Protein AF-A0A8H8LW44-F1 (afdb_monomer)

Foldseek 3Di:
DDDDDPDDDPDDDDQDFDDPVDDDDQLAPDDDDWDDDPWKTWDFDDCVPCLVVVLVVCVVPVVVCVPPPDDNVCSPPPVRSVCRRPARVDNNHTDIDIDTVVVVVVVVVVVVVPPPPPPPPPDDDDDDDDDDDDD

Nearest PDB structures (foldseek):
  3pzj-assembly1_A  TM=6.576E-01  e=1.433E-01  Chromobacterium violaceum
  1yk3-assembly10_F  TM=3.852E-01  e=2.434E+00  Mycobacterium tuberculosis

Radius of gyration: 28.17 Å; Cα contacts (8 Å, |Δi|>4): 98; chains: 1; bounding box: 121×53×36 Å

Secondary structure (DSSP, 8-state):
--------PPPPPPP-PPPTTSPPP---SS----EE-SSEEEEE--HHHHHHHHHHHHHH-GGGGTTSSS-GGGGTTSHHHHHIIIIITSTT---EEEEEHHHHHHHHHHHHTTTSSSSSTT-------------

Mean predicted aligned error: 14.06 Å

Solvent-accessible surface area (backbone atoms only — not comparable to full-atom values): 9129 Å² total; per-residue (Å²): 136,88,88,72,88,83,82,73,79,76,83,78,75,85,81,79,78,82,65,88,90,50,84,86,77,64,51,46,81,59,92,82,74,75,46,76,58,97,53,39,36,37,37,76,59,47,62,96,77,46,44,64,63,52,40,58,55,38,71,78,41,61,72,79,39,72,89,46,101,56,61,78,72,44,52,76,81,43,33,67,60,48,44,39,65,73,38,41,70,41,40,90,36,82,62,64,41,81,40,59,42,72,63,50,53,59,56,52,60,64,54,59,73,72,71,69,82,78,75,77,86,83,82,73,84,86,80,81,82,88,75,90,83,90,133

pLDDT: mean 75.85, std 18.6, range [36.06, 95.56]

Sequence (135 aa):
MRVVNKFVAPPKSPVVLPDPSAPYDINFRFPVRELESDRIKLTPFVPSIHSRALREAVELRPDLLQYLPWPPSSLVNDYDTHYESLMRSDPSWCVFAILDKSKLTEQMDDTQGKQQTQSLDILLPSLAPTRQVLS

Structure (mmCIF, N/CA/C/O backbone):
data_AF-A0A8H8LW44-F1
#
_entry.id   AF-A0A8H8LW44-F1
#
loop_
_atom_site.group_PDB
_atom_site.id
_atom_site.type_symbol
_atom_site.label_atom_id
_atom_site.label_alt_id
_atom_site.label_comp_id
_atom_site.label_asym_id
_atom_site.label_entity_id
_atom_site.label_seq_id
_atom_site.pdbx_PDB_ins_code
_atom_site.Cartn_x
_atom_site.Cartn_y
_atom_site.Cartn_z
_atom_site.occupancy
_atom_site.B_iso_or_equiv
_atom_site.auth_seq_id
_atom_site.auth_comp_id
_atom_site.auth_asym_id
_atom_site.auth_atom_id
_atom_site.pdbx_PDB_model_num
ATOM 1 N N . MET A 1 1 ? 44.596 -13.434 -7.715 1.00 57.31 1 MET A N 1
ATOM 2 C CA . MET A 1 1 ? 43.462 -13.930 -8.531 1.00 57.31 1 MET A CA 1
ATOM 3 C C . MET A 1 1 ? 42.236 -13.082 -8.223 1.00 57.31 1 MET A C 1
ATOM 5 O O . MET A 1 1 ? 41.912 -12.939 -7.053 1.00 57.31 1 MET A O 1
ATOM 9 N N . ARG A 1 2 ? 41.591 -12.484 -9.231 1.00 76.06 2 ARG A N 1
ATOM 10 C CA . ARG A 1 2 ? 40.362 -11.689 -9.066 1.00 76.06 2 ARG A CA 1
ATOM 11 C C . ARG A 1 2 ? 39.168 -12.612 -9.310 1.00 76.06 2 ARG A C 1
ATOM 13 O O . ARG A 1 2 ? 38.943 -13.016 -10.446 1.00 76.06 2 ARG A O 1
ATOM 20 N N . VAL A 1 3 ? 38.446 -12.989 -8.259 1.00 80.31 3 VAL A N 1
ATOM 21 C CA . VAL A 1 3 ? 37.183 -13.726 -8.401 1.00 80.31 3 VAL A CA 1
ATOM 22 C C . VAL A 1 3 ? 36.118 -12.712 -8.801 1.00 80.31 3 VAL A C 1
ATOM 24 O O . VAL A 1 3 ? 35.864 -11.762 -8.066 1.00 80.31 3 VAL A O 1
ATOM 27 N N . VAL A 1 4 ? 35.542 -12.873 -9.990 1.00 82.06 4 VAL A N 1
ATOM 28 C CA . VAL A 1 4 ? 34.440 -12.031 -10.470 1.00 82.06 4 VAL A CA 1
ATOM 29 C C . VAL A 1 4 ? 33.180 -12.881 -10.453 1.00 82.06 4 VAL A C 1
ATOM 31 O O . VAL A 1 4 ? 33.170 -13.983 -11.002 1.00 82.06 4 VAL A O 1
ATOM 34 N N . ASN A 1 5 ? 32.132 -12.390 -9.797 1.00 85.75 5 ASN A N 1
ATOM 35 C CA . ASN A 1 5 ? 30.842 -13.061 -9.768 1.00 85.75 5 ASN A CA 1
ATOM 36 C C . ASN A 1 5 ? 30.228 -13.059 -11.184 1.00 85.75 5 ASN A C 1
ATOM 38 O O . ASN A 1 5 ? 30.028 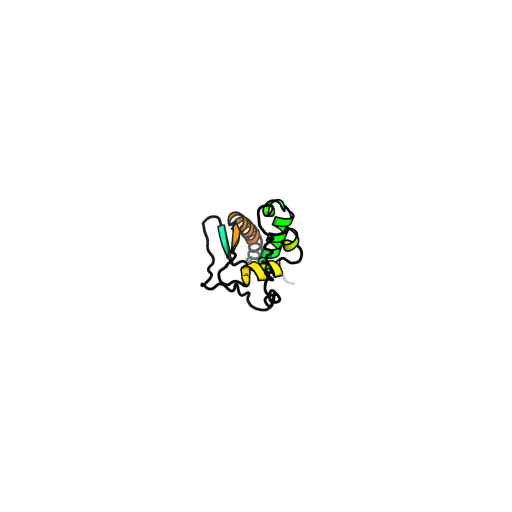-11.991 -11.756 1.00 85.75 5 ASN A O 1
ATOM 42 N N . LYS A 1 6 ? 29.950 -14.245 -11.747 1.00 90.19 6 LYS A N 1
ATOM 43 C CA . LYS A 1 6 ? 29.309 -14.433 -13.068 1.00 90.19 6 LYS A CA 1
ATOM 44 C C . LYS A 1 6 ? 27.788 -14.625 -12.977 1.00 90.19 6 LYS A C 1
ATOM 46 O O . LYS A 1 6 ? 27.174 -15.104 -13.925 1.00 90.19 6 LYS A O 1
ATOM 51 N N . PHE A 1 7 ? 27.186 -14.325 -11.829 1.00 86.88 7 PHE A N 1
ATOM 52 C CA . PHE A 1 7 ? 25.752 -14.484 -11.631 1.00 86.88 7 PHE A CA 1
ATOM 53 C C . PHE A 1 7 ? 24.951 -13.589 -12.586 1.00 86.88 7 PHE A C 1
ATOM 55 O O . PHE A 1 7 ? 25.130 -12.372 -12.609 1.00 86.88 7 PHE A O 1
ATOM 62 N N . VAL A 1 8 ? 24.040 -14.209 -13.337 1.00 83.00 8 VAL A N 1
ATOM 63 C CA . VAL A 1 8 ? 23.005 -13.538 -14.128 1.00 83.00 8 VAL A CA 1
ATOM 64 C C . VAL A 1 8 ? 21.676 -13.947 -13.514 1.00 83.00 8 VAL A C 1
ATOM 66 O O . VAL A 1 8 ? 21.351 -15.134 -13.487 1.00 83.00 8 VAL A O 1
ATOM 69 N N . ALA A 1 9 ? 20.932 -12.982 -12.973 1.00 79.00 9 ALA A N 1
ATOM 70 C CA . ALA A 1 9 ? 19.602 -13.265 -12.453 1.00 79.00 9 ALA A CA 1
ATOM 71 C C . ALA A 1 9 ? 18.711 -13.784 -13.595 1.00 79.00 9 ALA A C 1
ATOM 73 O O . ALA A 1 9 ? 18.801 -13.258 -14.710 1.00 79.00 9 ALA A O 1
ATOM 74 N N . PRO A 1 10 ? 17.855 -14.791 -13.350 1.00 79.31 10 PRO A N 1
ATOM 75 C CA . PRO A 1 10 ? 16.883 -15.209 -14.346 1.00 79.31 10 PRO A CA 1
ATOM 76 C C . PRO A 1 10 ? 16.011 -14.012 -14.761 1.00 79.31 10 PRO A C 1
ATOM 78 O O . PRO A 1 10 ? 15.723 -13.144 -13.926 1.00 79.31 10 PRO A O 1
ATOM 81 N N . PRO A 1 11 ? 15.605 -13.936 -16.041 1.00 74.75 11 PRO A N 1
ATOM 82 C CA . PRO A 1 11 ? 14.733 -12.871 -16.508 1.00 74.75 11 PRO A CA 1
ATOM 83 C C . PRO A 1 11 ? 13.445 -12.882 -15.683 1.00 74.75 11 PRO A C 1
ATOM 85 O O . PRO A 1 11 ? 12.806 -13.922 -15.516 1.00 74.75 11 PRO A O 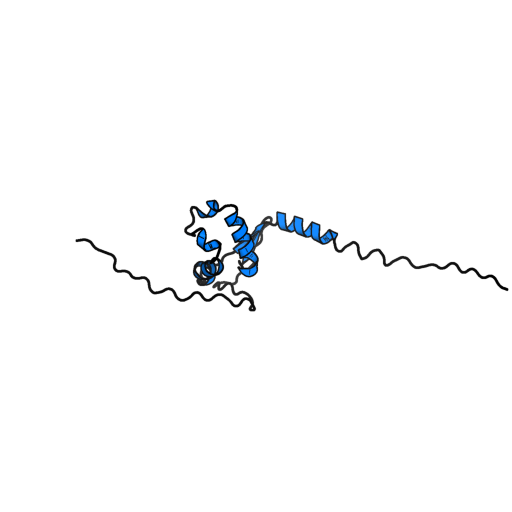1
ATOM 88 N N . LYS A 1 12 ? 13.089 -11.720 -15.127 1.00 68.19 12 LYS A N 1
ATOM 89 C CA . LYS A 1 12 ? 11.831 -11.555 -14.397 1.00 68.19 12 LYS A CA 1
ATOM 90 C C . LYS A 1 12 ? 10.681 -11.770 -15.379 1.00 68.19 12 LYS A C 1
ATOM 92 O O . LYS A 1 12 ? 10.738 -11.270 -16.502 1.00 68.19 12 LYS A O 1
ATOM 97 N N . SER A 1 13 ? 9.663 -12.519 -14.962 1.00 74.00 13 SER A N 1
ATOM 98 C CA . SER A 1 13 ? 8.462 -12.695 -15.783 1.00 74.00 13 SER A CA 1
ATOM 99 C C . SER A 1 13 ? 7.807 -11.333 -16.049 1.00 74.00 13 SER A C 1
ATOM 101 O O . SER A 1 13 ? 7.893 -10.455 -15.183 1.00 74.00 13 SER A O 1
ATOM 103 N N . PRO A 1 14 ? 7.168 -11.134 -17.217 1.00 78.94 14 PRO A N 1
ATOM 104 C CA . PRO A 1 14 ? 6.399 -9.924 -17.477 1.00 78.94 14 PRO A CA 1
ATOM 105 C C . PRO A 1 14 ? 5.352 -9.715 -16.383 1.00 78.94 14 PRO A C 1
ATOM 107 O O . PRO A 1 14 ? 4.659 -10.655 -15.994 1.00 78.94 14 PRO A O 1
ATOM 110 N N . VAL A 1 15 ? 5.252 -8.485 -15.886 1.00 81.06 15 VAL A N 1
ATOM 111 C CA . VAL A 1 15 ? 4.249 -8.110 -14.890 1.00 81.06 15 VAL A CA 1
ATOM 112 C C . VAL A 1 15 ? 2.891 -8.046 -15.585 1.00 81.06 15 VAL A C 1
ATOM 114 O O . VAL A 1 15 ? 2.734 -7.314 -16.561 1.00 81.06 15 VAL A O 1
ATOM 117 N N . VAL A 1 16 ? 1.924 -8.821 -15.100 1.00 82.44 16 VAL A N 1
ATOM 118 C CA . VAL A 1 16 ? 0.545 -8.815 -15.600 1.00 82.44 16 VAL A CA 1
ATOM 119 C C . VAL A 1 16 ? -0.319 -8.113 -14.565 1.00 82.44 16 VAL A C 1
ATOM 121 O O . VAL A 1 16 ? -0.426 -8.580 -13.435 1.00 82.44 16 VAL A O 1
ATOM 124 N N . LEU A 1 17 ? -0.912 -6.983 -14.947 1.00 84.12 17 LEU A N 1
ATOM 125 C CA . LEU A 1 17 ? -1.812 -6.250 -14.064 1.00 84.12 17 LEU A CA 1
ATOM 126 C C . LEU A 1 17 ? -3.174 -6.961 -13.962 1.00 84.12 17 LEU A C 1
ATOM 128 O O . LEU A 1 17 ? -3.629 -7.543 -14.951 1.00 84.12 17 LEU A O 1
ATOM 132 N N . PRO A 1 18 ? -3.841 -6.901 -12.796 1.00 83.25 18 PRO A N 1
ATOM 133 C CA . PRO A 1 18 ? -5.198 -7.410 -12.631 1.00 83.25 18 PRO A CA 1
ATOM 134 C C . PRO A 1 18 ? -6.195 -6.707 -13.560 1.00 83.25 18 PRO A C 1
ATOM 136 O O . PRO A 1 18 ? -6.054 -5.519 -13.854 1.00 83.25 18 PRO A O 1
ATOM 139 N N . ASP A 1 19 ? -7.231 -7.433 -13.984 1.00 83.69 19 ASP A N 1
ATOM 140 C CA . ASP A 1 19 ? -8.326 -6.866 -14.775 1.00 83.69 19 ASP A CA 1
ATOM 141 C C . ASP A 1 19 ? -9.102 -5.827 -13.938 1.00 83.69 19 ASP A C 1
ATOM 143 O O . ASP A 1 19 ? -9.617 -6.178 -12.872 1.00 83.69 19 ASP A O 1
ATOM 147 N N . PRO A 1 20 ? -9.225 -4.566 -14.395 1.00 79.69 20 PRO A N 1
ATOM 148 C CA . PRO A 1 20 ? -9.957 -3.530 -13.668 1.00 79.69 20 PRO A CA 1
ATOM 149 C C . PRO A 1 20 ? -11.468 -3.791 -13.562 1.00 79.69 20 PRO A C 1
ATOM 151 O O . PRO A 1 20 ? -12.132 -3.153 -12.746 1.00 79.69 20 PRO A O 1
ATOM 154 N N . SER A 1 21 ? -12.029 -4.679 -14.389 1.00 82.19 21 SER A N 1
ATOM 155 C CA . SER A 1 21 ? -13.458 -5.017 -14.385 1.00 82.19 21 SER A CA 1
ATOM 156 C C . SER A 1 21 ? -13.822 -6.150 -13.419 1.00 82.19 21 SER A C 1
ATOM 158 O O . SER A 1 21 ? -14.991 -6.304 -13.059 1.00 82.19 21 SER A O 1
ATOM 160 N N . ALA A 1 22 ? -12.831 -6.925 -12.972 1.00 84.19 22 ALA A N 1
ATOM 161 C CA . ALA A 1 22 ? -13.017 -8.006 -12.017 1.00 84.19 22 ALA A CA 1
ATOM 162 C C . ALA A 1 22 ? -12.878 -7.503 -10.565 1.00 84.19 22 ALA A C 1
ATOM 164 O O . ALA A 1 22 ? -12.196 -6.506 -10.311 1.00 84.19 22 ALA A O 1
ATOM 165 N N . PRO A 1 23 ? -13.483 -8.193 -9.577 1.00 85.62 23 PRO A N 1
ATOM 166 C CA . PRO A 1 23 ? -13.192 -7.942 -8.171 1.00 85.62 23 PRO A CA 1
ATOM 167 C C . PRO A 1 23 ? -11.689 -8.055 -7.909 1.00 85.62 23 PRO A C 1
ATOM 169 O O . PRO A 1 23 ? -11.053 -9.026 -8.319 1.00 85.62 23 PRO A O 1
ATOM 172 N N . TYR A 1 24 ? -11.126 -7.062 -7.225 1.00 88.25 24 TYR A N 1
ATOM 173 C CA . TYR A 1 24 ? -9.688 -7.007 -7.001 1.00 88.25 24 TYR A CA 1
ATOM 174 C C . TYR A 1 24 ? -9.223 -8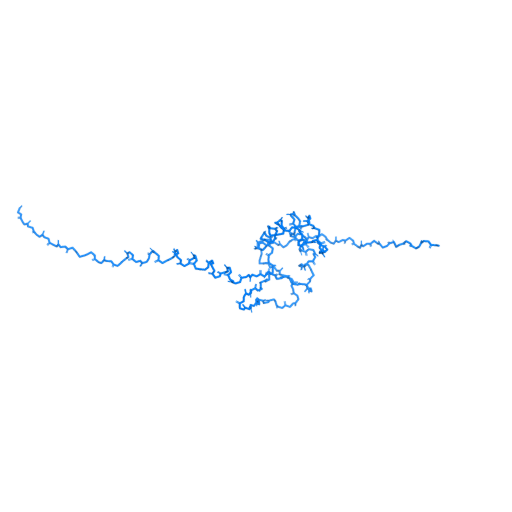.119 -6.050 1.00 88.25 24 TYR A C 1
ATOM 176 O O . TYR A 1 24 ? -9.642 -8.173 -4.893 1.00 88.25 24 TYR A O 1
ATOM 184 N N . ASP A 1 25 ? -8.330 -8.984 -6.535 1.00 90.31 25 ASP A N 1
ATOM 185 C CA . ASP A 1 25 ? -7.718 -10.054 -5.749 1.00 90.31 25 ASP A CA 1
ATOM 186 C C . ASP A 1 25 ? -6.404 -9.590 -5.104 1.00 90.31 25 ASP A C 1
ATOM 188 O O . ASP A 1 25 ? -5.428 -9.259 -5.784 1.00 90.31 25 ASP A O 1
ATOM 192 N N . ILE A 1 26 ? -6.369 -9.606 -3.772 1.00 90.75 26 ILE A N 1
ATOM 193 C CA . ILE A 1 26 ? -5.206 -9.219 -2.962 1.00 90.75 26 ILE A CA 1
ATOM 194 C C . ILE A 1 26 ? -4.078 -10.259 -3.070 1.00 90.75 26 ILE A C 1
ATOM 196 O O . ILE A 1 26 ? -2.927 -9.912 -2.821 1.00 90.75 26 ILE A O 1
ATOM 200 N N . ASN A 1 27 ? -4.388 -11.502 -3.465 1.00 91.94 27 ASN A N 1
ATOM 201 C CA . ASN A 1 27 ? -3.438 -12.610 -3.582 1.00 91.94 27 ASN A CA 1
ATOM 202 C C . ASN A 1 27 ? -2.687 -12.916 -2.270 1.00 91.94 27 ASN A C 1
ATOM 204 O O . ASN A 1 27 ? -1.505 -13.211 -2.292 1.00 91.94 27 ASN A O 1
ATOM 208 N N . PHE A 1 28 ? -3.344 -12.868 -1.106 1.00 93.88 28 PHE A N 1
ATOM 209 C CA . PHE A 1 28 ? -2.710 -13.210 0.177 1.00 93.88 28 PHE A CA 1
ATOM 210 C C . PHE A 1 28 ? -3.065 -14.631 0.631 1.00 93.88 28 PHE A C 1
ATOM 212 O O . PHE A 1 28 ? -4.210 -15.067 0.510 1.00 93.88 28 PHE A O 1
ATOM 219 N N . ARG A 1 29 ? -2.097 -15.370 1.195 1.00 92.88 29 ARG A N 1
ATOM 220 C CA . ARG A 1 29 ? -2.284 -16.795 1.540 1.00 92.88 29 ARG A CA 1
ATOM 221 C C . ARG A 1 29 ? -3.262 -17.058 2.692 1.00 92.88 29 ARG A C 1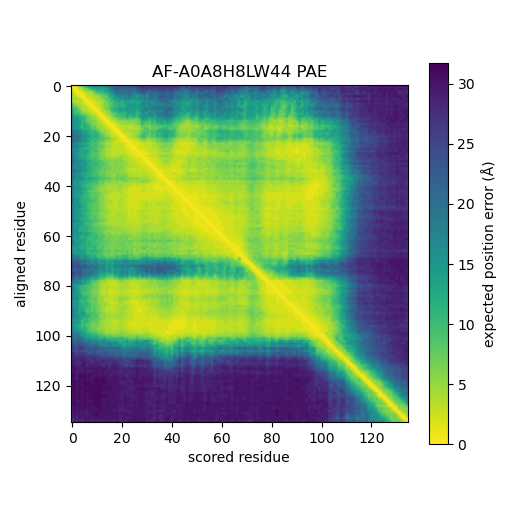
ATOM 223 O O . ARG A 1 29 ? -3.739 -18.182 2.840 1.00 92.88 29 ARG A O 1
ATOM 230 N N . PHE A 1 30 ? -3.553 -16.049 3.505 1.00 92.12 30 PHE A N 1
ATOM 231 C CA . PHE A 1 30 ? -4.492 -16.140 4.621 1.00 92.12 30 PHE A CA 1
ATOM 232 C C . PHE A 1 30 ? -5.725 -15.269 4.364 1.00 92.12 30 PHE A C 1
ATOM 234 O O . PHE A 1 30 ? -5.650 -14.306 3.604 1.00 92.12 30 PHE A O 1
ATOM 241 N N . PRO A 1 31 ? -6.870 -15.563 5.003 1.00 90.94 31 PRO A N 1
ATOM 242 C CA . PRO A 1 31 ? -8.048 -14.716 4.875 1.00 90.94 31 PRO A CA 1
ATOM 243 C C . PRO A 1 31 ? -7.755 -13.306 5.400 1.00 90.94 31 PRO A C 1
ATOM 245 O O . PRO A 1 31 ? -7.457 -13.115 6.582 1.00 90.94 31 PRO A O 1
ATOM 248 N N . VAL A 1 32 ? -7.856 -12.320 4.510 1.00 91.44 32 VAL A N 1
ATOM 249 C CA . VAL A 1 32 ? -7.665 -10.909 4.845 1.00 91.44 32 VAL A CA 1
ATOM 250 C C . VAL A 1 32 ? -8.943 -10.364 5.477 1.00 91.44 32 VAL A C 1
ATOM 252 O O . VAL A 1 32 ? -10.044 -10.602 4.983 1.00 91.44 32 VAL A O 1
ATOM 255 N N . ARG A 1 33 ? -8.802 -9.622 6.577 1.00 91.38 33 ARG A N 1
ATOM 256 C CA . ARG A 1 33 ? -9.903 -8.919 7.244 1.00 91.38 33 ARG A CA 1
ATOM 257 C C . ARG A 1 33 ? -9.532 -7.462 7.452 1.00 91.38 33 ARG A C 1
ATOM 259 O O . ARG A 1 33 ? -8.355 -7.138 7.597 1.00 91.38 33 ARG A O 1
ATOM 266 N N . GLU A 1 34 ? -10.543 -6.607 7.491 1.00 91.94 34 GLU A N 1
ATOM 267 C CA . GLU A 1 34 ? -10.366 -5.237 7.956 1.00 91.94 34 GLU A CA 1
ATOM 268 C C . GLU A 1 34 ? -10.051 -5.248 9.453 1.00 91.94 34 GLU A C 1
ATOM 270 O O . GLU A 1 34 ? -10.620 -6.038 10.214 1.00 91.94 34 GLU A O 1
ATOM 275 N N . LEU A 1 35 ? -9.121 -4.389 9.862 1.00 93.00 35 LEU A N 1
ATOM 276 C CA . LEU A 1 35 ? -8.748 -4.214 11.262 1.00 93.00 35 LEU A CA 1
ATOM 277 C C . LEU A 1 35 ? -9.061 -2.782 11.668 1.00 93.00 35 LEU A C 1
ATOM 279 O O . LEU A 1 35 ? -8.851 -1.846 10.900 1.00 93.00 35 LEU A O 1
ATOM 283 N N . GLU A 1 36 ? -9.550 -2.594 12.883 1.00 94.31 36 GLU A N 1
ATOM 284 C CA . GLU A 1 36 ? -10.002 -1.290 13.347 1.00 94.31 36 GLU A CA 1
ATOM 285 C C . GLU A 1 36 ? -9.604 -1.077 14.803 1.00 94.31 36 GLU A C 1
ATOM 287 O O . GLU A 1 36 ? -9.605 -2.001 15.615 1.00 94.31 36 GLU A O 1
ATOM 292 N N . SER A 1 37 ? -9.245 0.162 15.113 1.00 92.38 37 SER A N 1
ATOM 293 C CA . SER A 1 37 ? -9.034 0.668 16.468 1.00 92.38 37 SER A CA 1
ATOM 294 C C . SER A 1 37 ? -9.851 1.947 16.660 1.00 92.38 37 SER A C 1
ATOM 296 O O . SER A 1 37 ? -10.533 2.403 15.737 1.00 92.38 37 SER A O 1
ATOM 298 N N . ASP A 1 38 ? -9.748 2.576 17.828 1.00 91.88 38 ASP A N 1
ATOM 299 C CA . ASP A 1 38 ? -10.466 3.820 18.127 1.00 91.88 38 ASP A CA 1
ATOM 300 C C . ASP A 1 38 ? -10.133 4.957 17.150 1.00 91.88 38 ASP A C 1
ATOM 302 O O . ASP A 1 38 ? -11.000 5.767 16.830 1.00 91.88 38 ASP A O 1
ATOM 306 N N . ARG A 1 39 ? -8.892 5.012 16.643 1.00 91.94 39 ARG A N 1
ATOM 307 C CA . ARG A 1 39 ? -8.396 6.137 15.827 1.00 91.94 39 ARG A CA 1
ATOM 308 C C . ARG A 1 39 ? -8.088 5.794 14.379 1.00 91.94 39 ARG A C 1
ATOM 310 O O . ARG A 1 39 ? -8.134 6.682 13.538 1.00 91.94 39 ARG A O 1
ATOM 317 N N . ILE A 1 40 ? -7.769 4.539 14.077 1.00 94.88 40 ILE A N 1
ATOM 318 C CA . ILE A 1 40 ? -7.374 4.130 12.725 1.00 94.88 40 ILE A CA 1
ATOM 319 C C . ILE A 1 40 ? -8.158 2.916 12.251 1.00 94.88 40 ILE A C 1
ATOM 321 O O . ILE A 1 40 ? -8.494 2.031 13.046 1.00 94.88 40 ILE A O 1
ATOM 325 N N . LYS A 1 41 ? -8.403 2.867 10.943 1.00 94.56 41 LYS A N 1
ATOM 326 C CA . LYS A 1 41 ? -8.933 1.708 10.228 1.00 94.56 41 LYS A CA 1
ATOM 327 C C . LYS A 1 41 ? -7.899 1.235 9.208 1.00 94.56 41 LYS A C 1
ATOM 329 O O . LYS A 1 41 ? -7.401 2.026 8.412 1.00 94.56 41 LYS A O 1
ATOM 334 N N . LEU A 1 42 ? -7.578 -0.052 9.238 1.00 95.56 42 LEU A N 1
ATOM 335 C CA . LEU A 1 42 ? -6.715 -0.721 8.274 1.00 95.56 42 LEU A CA 1
ATOM 336 C C . LEU A 1 42 ? -7.591 -1.481 7.285 1.00 95.56 42 LEU A C 1
ATOM 338 O O . LEU A 1 42 ? -8.315 -2.407 7.659 1.00 95.56 42 LEU A O 1
ATOM 342 N N . THR A 1 43 ? -7.501 -1.093 6.019 1.00 94.62 43 THR A N 1
ATOM 343 C CA . THR A 1 43 ? -8.197 -1.765 4.916 1.00 94.62 43 THR A CA 1
ATOM 344 C C . THR A 1 43 ? -7.178 -2.350 3.949 1.00 94.62 43 THR A C 1
ATOM 346 O O . THR A 1 43 ? -6.095 -1.780 3.801 1.00 94.62 43 THR A O 1
ATOM 349 N N . PRO A 1 44 ? -7.452 -3.496 3.309 1.00 94.75 44 PRO A N 1
ATOM 350 C CA . PRO A 1 44 ? -6.529 -4.046 2.324 1.00 94.75 44 PRO A CA 1
ATOM 351 C C . PRO A 1 44 ? -6.299 -3.058 1.183 1.00 94.75 44 PRO A C 1
ATOM 353 O O . PRO A 1 44 ? -7.231 -2.409 0.704 1.00 94.75 44 PRO A O 1
ATOM 356 N N . PHE A 1 45 ? -5.049 -2.910 0.757 1.00 92.75 45 PHE A N 1
ATOM 357 C CA . PHE A 1 45 ? -4.704 -1.907 -0.236 1.00 92.75 45 PHE A CA 1
ATOM 358 C C . PHE A 1 45 ? -5.174 -2.323 -1.638 1.00 92.75 45 PHE A C 1
ATOM 360 O O . PHE A 1 45 ? -4.666 -3.277 -2.227 1.00 92.75 45 PHE A O 1
ATOM 367 N N . VAL A 1 46 ? -6.125 -1.561 -2.184 1.00 91.25 46 VAL A N 1
ATOM 368 C CA . VAL A 1 46 ? -6.583 -1.657 -3.574 1.00 91.25 46 VAL A CA 1
ATOM 369 C C . VAL A 1 46 ? -6.014 -0.483 -4.389 1.00 91.25 46 VAL A C 1
ATOM 371 O O . VAL A 1 46 ? -6.367 0.664 -4.100 1.00 91.25 46 VAL A O 1
ATOM 374 N N . PRO A 1 47 ? -5.171 -0.724 -5.413 1.00 89.50 47 PRO A N 1
ATOM 375 C CA . PRO A 1 47 ? -4.546 0.332 -6.208 1.00 89.50 47 PRO A CA 1
ATOM 376 C C . PRO A 1 47 ? -5.550 1.301 -6.835 1.00 89.50 47 PRO A C 1
ATOM 378 O O . PRO A 1 47 ? -5.380 2.506 -6.698 1.00 89.50 47 PRO A O 1
ATOM 381 N N . SER A 1 48 ? -6.649 0.810 -7.418 1.00 88.19 48 SER A N 1
ATOM 382 C CA . SER A 1 48 ? -7.664 1.663 -8.063 1.00 88.19 48 SER A CA 1
ATOM 383 C C . SER A 1 48 ? -8.344 2.660 -7.115 1.00 88.19 48 SER A C 1
ATOM 385 O O . SER A 1 48 ? -8.872 3.670 -7.575 1.00 88.19 48 SER A O 1
ATOM 387 N N . ILE A 1 49 ? -8.313 2.401 -5.804 1.00 90.19 49 ILE A N 1
ATOM 388 C CA . ILE A 1 49 ? -8.921 3.252 -4.776 1.00 90.19 49 ILE A CA 1
ATOM 389 C C . ILE A 1 49 ? -7.857 4.125 -4.101 1.00 90.19 49 ILE A C 1
ATOM 391 O O . ILE A 1 49 ? -8.059 5.323 -3.911 1.00 90.19 49 ILE A O 1
ATOM 395 N N . HIS A 1 50 ? -6.714 3.540 -3.733 1.00 90.62 50 HIS A N 1
ATOM 396 C CA . HIS A 1 50 ? -5.755 4.172 -2.825 1.00 90.62 50 HIS A CA 1
ATOM 397 C C . HIS A 1 50 ? -4.503 4.735 -3.508 1.00 90.62 50 HIS A C 1
ATOM 399 O O . HIS A 1 50 ? -3.854 5.614 -2.936 1.00 90.62 50 HIS A O 1
ATOM 405 N N . SER A 1 51 ? -4.135 4.259 -4.706 1.00 88.00 51 SER A N 1
ATOM 406 C CA . SER A 1 51 ? -2.845 4.613 -5.321 1.00 88.00 51 SER A CA 1
ATOM 407 C C . SER A 1 51 ? -2.733 6.106 -5.604 1.00 88.00 51 SER A C 1
ATOM 409 O O . SER A 1 51 ? -1.682 6.697 -5.377 1.00 88.00 51 SER A O 1
ATOM 411 N N . ARG A 1 52 ? -3.821 6.750 -6.044 1.00 88.81 52 ARG A N 1
ATOM 412 C CA . ARG A 1 52 ? -3.839 8.190 -6.328 1.00 88.81 52 ARG A CA 1
ATOM 413 C C . ARG A 1 52 ? -3.508 9.024 -5.091 1.00 88.81 52 ARG A C 1
ATOM 415 O O . ARG A 1 52 ? -2.579 9.819 -5.147 1.00 88.81 52 ARG A O 1
ATOM 422 N N . ALA A 1 53 ? -4.223 8.809 -3.988 1.00 89.44 53 ALA A N 1
ATOM 423 C CA . ALA A 1 53 ? -4.004 9.561 -2.755 1.00 89.44 53 ALA A CA 1
ATOM 424 C C . ALA A 1 53 ? -2.591 9.331 -2.194 1.00 89.44 53 ALA A C 1
ATOM 426 O O . ALA A 1 53 ? -1.943 10.269 -1.733 1.00 89.44 53 ALA A O 1
ATOM 427 N N . LEU A 1 54 ? -2.085 8.094 -2.279 1.00 87.50 54 LEU A N 1
ATOM 428 C CA . LEU A 1 54 ? -0.719 7.778 -1.866 1.00 87.50 54 LEU A CA 1
ATOM 429 C C . LEU A 1 54 ? 0.323 8.509 -2.726 1.00 87.50 54 LEU A C 1
ATOM 431 O O . LEU A 1 54 ? 1.265 9.075 -2.178 1.00 87.50 54 LEU A O 1
ATOM 435 N N . ARG A 1 55 ? 0.155 8.518 -4.055 1.00 86.56 55 ARG A N 1
ATOM 436 C CA . ARG A 1 55 ? 1.063 9.225 -4.972 1.00 86.56 55 ARG A CA 1
ATOM 437 C C . ARG A 1 55 ? 1.076 10.722 -4.701 1.00 86.56 55 ARG A C 1
ATOM 439 O O . ARG A 1 55 ? 2.152 11.270 -4.505 1.00 86.56 55 ARG A O 1
ATOM 446 N N . GLU A 1 56 ? -0.093 11.350 -4.594 1.00 88.38 56 GLU A N 1
ATOM 447 C CA . GLU A 1 56 ? -0.217 12.784 -4.293 1.00 88.38 56 GLU A CA 1
ATOM 448 C C . GLU A 1 56 ? 0.460 13.139 -2.951 1.00 88.38 56 GLU A C 1
ATOM 450 O O . GLU A 1 56 ? 1.178 14.136 -2.852 1.00 88.38 56 GLU A O 1
ATOM 455 N N . ALA A 1 57 ? 0.308 12.292 -1.925 1.00 86.31 57 ALA A N 1
ATOM 456 C CA . ALA A 1 57 ? 0.957 12.491 -0.629 1.00 86.31 57 ALA A CA 1
ATOM 457 C C . ALA A 1 57 ? 2.491 12.379 -0.700 1.00 86.31 57 ALA A C 1
ATOM 459 O O . ALA A 1 57 ? 3.198 13.146 -0.041 1.00 86.31 57 ALA A O 1
ATOM 460 N N . VAL A 1 58 ? 3.016 11.443 -1.495 1.00 85.50 58 VAL A N 1
ATOM 461 C CA . VAL A 1 58 ? 4.466 11.269 -1.666 1.00 85.50 58 VAL A CA 1
ATOM 462 C C . VAL A 1 58 ? 5.065 12.347 -2.569 1.00 85.50 58 VAL A C 1
ATOM 464 O O . VAL A 1 58 ? 6.162 12.822 -2.290 1.00 85.50 58 VAL A O 1
ATOM 467 N N . GLU A 1 59 ? 4.354 12.789 -3.604 1.00 84.81 59 GLU A N 1
ATOM 468 C CA . GLU A 1 59 ? 4.776 13.909 -4.454 1.00 84.81 59 GLU A CA 1
ATOM 469 C C . GLU A 1 59 ? 4.930 15.204 -3.648 1.00 84.81 59 GLU A C 1
ATOM 471 O O . GLU A 1 59 ? 5.872 15.964 -3.874 1.00 84.81 59 GLU A O 1
ATOM 476 N N . LEU A 1 60 ? 4.063 15.428 -2.655 1.00 88.88 60 LEU A N 1
ATOM 477 C CA . LEU A 1 60 ? 4.176 16.563 -1.738 1.00 88.88 60 LEU A CA 1
ATOM 478 C C . LEU A 1 60 ? 5.406 16.463 -0.818 1.00 88.88 60 LEU A C 1
ATOM 480 O O . LEU A 1 60 ? 5.942 17.487 -0.388 1.00 88.88 60 LEU A O 1
ATOM 484 N N . ARG A 1 61 ? 5.836 15.240 -0.481 1.00 86.94 61 ARG A N 1
ATOM 485 C CA . ARG A 1 61 ? 6.900 14.944 0.495 1.00 86.94 61 ARG A CA 1
ATOM 486 C C . ARG A 1 61 ? 7.806 13.798 0.021 1.00 86.94 61 ARG A C 1
ATOM 488 O O . ARG A 1 61 ? 7.794 12.710 0.604 1.00 86.94 61 ARG A O 1
ATOM 495 N N . PRO A 1 62 ? 8.637 14.025 -1.013 1.00 83.44 62 PRO A N 1
ATOM 496 C CA . PRO A 1 62 ? 9.505 12.984 -1.565 1.00 83.44 62 PRO A CA 1
ATOM 497 C C . PRO A 1 62 ? 10.602 12.538 -0.584 1.00 83.44 62 PRO A C 1
ATOM 499 O O . PRO A 1 62 ? 11.159 11.450 -0.730 1.00 83.44 62 PRO A O 1
ATOM 502 N N . ASP A 1 63 ? 10.888 13.344 0.444 1.00 87.12 63 ASP A N 1
ATOM 503 C CA . ASP A 1 63 ? 11.808 13.024 1.538 1.00 87.12 63 ASP A CA 1
ATOM 504 C C . ASP A 1 63 ? 11.389 11.775 2.331 1.00 87.12 63 ASP A C 1
ATOM 506 O O . ASP A 1 63 ? 12.249 11.073 2.862 1.00 87.12 63 ASP A O 1
ATOM 510 N N . LEU A 1 64 ? 10.095 11.428 2.332 1.00 84.25 64 LEU A N 1
ATOM 511 C CA . LEU A 1 64 ? 9.583 10.214 2.978 1.00 84.25 64 LEU A CA 1
ATOM 512 C C . LEU A 1 64 ? 10.204 8.928 2.415 1.00 84.25 64 LEU A C 1
ATOM 514 O O . LEU A 1 64 ? 10.299 7.928 3.125 1.00 84.25 64 LEU A O 1
ATOM 518 N N . LEU A 1 65 ? 10.640 8.948 1.153 1.00 83.00 65 LEU A N 1
ATOM 519 C CA . LEU A 1 65 ? 11.231 7.788 0.488 1.00 83.00 65 LEU A CA 1
ATOM 520 C C . LEU A 1 65 ? 12.761 7.752 0.560 1.00 83.00 65 LEU A C 1
ATOM 522 O O . LEU A 1 65 ? 13.353 6.766 0.130 1.00 83.00 65 LEU A O 1
ATOM 526 N N . GLN A 1 66 ? 13.418 8.779 1.113 1.00 85.00 66 GLN A N 1
ATOM 527 C CA . GLN A 1 66 ? 14.881 8.927 1.076 1.00 85.00 66 GLN A CA 1
ATOM 528 C C . GLN A 1 66 ? 15.637 7.711 1.632 1.00 85.00 66 GLN A C 1
ATOM 530 O O . GLN A 1 66 ? 16.715 7.370 1.145 1.00 85.00 66 GLN A O 1
ATOM 535 N N . TYR A 1 67 ? 15.082 7.079 2.665 1.00 86.81 67 TYR A N 1
ATOM 536 C CA . TYR A 1 67 ? 15.693 5.943 3.357 1.00 86.81 67 TYR A CA 1
ATOM 537 C C . TYR A 1 67 ? 15.051 4.601 2.996 1.00 86.81 67 TYR A C 1
ATOM 539 O O . TYR A 1 67 ? 15.378 3.580 3.601 1.00 86.81 67 TYR A O 1
ATOM 547 N N . LEU A 1 68 ? 14.135 4.592 2.026 1.00 83.38 68 LEU A N 1
ATOM 548 C CA . LEU A 1 68 ? 13.466 3.388 1.561 1.00 83.38 68 LEU A CA 1
ATOM 549 C C . LEU A 1 68 ? 14.108 2.910 0.255 1.00 83.38 68 LEU A C 1
ATOM 551 O O . LEU A 1 68 ? 14.559 3.718 -0.554 1.00 83.38 68 LEU A O 1
ATOM 555 N N . PRO A 1 69 ? 14.126 1.594 -0.006 1.00 77.88 69 PRO A N 1
ATOM 556 C CA . PRO A 1 69 ? 14.660 1.037 -1.249 1.00 77.88 69 PRO A CA 1
ATOM 557 C C . PRO A 1 69 ? 13.738 1.285 -2.463 1.00 77.88 69 PRO A C 1
ATOM 559 O O . PRO A 1 69 ? 13.820 0.563 -3.457 1.00 77.88 69 PRO A O 1
ATOM 562 N N . TRP A 1 70 ? 12.847 2.278 -2.389 1.00 70.50 70 TRP A N 1
ATOM 563 C CA . TRP A 1 70 ? 11.868 2.611 -3.418 1.00 70.50 70 TRP A CA 1
ATOM 564 C C . TRP A 1 70 ? 12.312 3.867 -4.168 1.00 70.50 70 TRP A C 1
ATOM 566 O O . TRP A 1 70 ? 12.397 4.941 -3.570 1.00 70.50 70 TRP A O 1
ATOM 576 N N . PRO A 1 71 ? 12.617 3.770 -5.474 1.00 64.12 71 PRO A N 1
ATOM 577 C CA . PRO A 1 71 ? 13.051 4.932 -6.228 1.00 64.12 71 PRO A CA 1
ATOM 578 C C . PRO A 1 71 ? 11.878 5.915 -6.390 1.00 64.12 71 PRO A C 1
ATOM 580 O O . PRO A 1 71 ? 10.789 5.483 -6.778 1.00 64.12 71 PRO A O 1
ATOM 583 N N . PRO A 1 72 ? 12.082 7.231 -6.186 1.00 61.19 72 PRO A N 1
ATOM 584 C CA . PRO A 1 72 ? 11.021 8.234 -6.323 1.00 61.19 72 PRO A CA 1
ATOM 585 C C . PRO A 1 72 ? 10.312 8.196 -7.687 1.00 61.19 72 PRO A C 1
ATOM 587 O O . PRO A 1 72 ? 9.113 8.437 -7.778 1.00 61.19 72 PRO A O 1
ATOM 590 N N . SER A 1 73 ? 11.034 7.824 -8.751 1.00 57.72 73 SER A N 1
ATOM 591 C CA . SER A 1 73 ? 10.504 7.702 -10.115 1.00 57.72 73 SER A CA 1
ATOM 592 C C . SER A 1 73 ? 9.533 6.534 -10.315 1.00 57.72 73 SER A C 1
ATOM 594 O O . SER A 1 73 ? 8.687 6.607 -11.203 1.00 57.72 73 SER A O 1
ATOM 596 N N . SER A 1 74 ? 9.615 5.477 -9.495 1.00 58.53 74 SER A N 1
ATOM 597 C CA . SER A 1 74 ? 8.712 4.318 -9.604 1.00 58.53 74 SER A CA 1
ATOM 598 C C . SER A 1 74 ? 7.287 4.615 -9.150 1.00 58.53 74 SER A C 1
ATOM 600 O O . SER A 1 74 ? 6.382 3.872 -9.509 1.00 58.53 74 SER A O 1
ATOM 602 N N . LEU A 1 75 ? 7.067 5.702 -8.402 1.00 61.59 75 LEU A N 1
ATOM 603 C CA . LEU A 1 75 ? 5.741 6.056 -7.902 1.00 61.59 75 LEU A CA 1
ATOM 604 C C . LEU A 1 75 ? 4.908 6.893 -8.878 1.00 61.59 75 LEU A C 1
ATOM 606 O O . LEU A 1 75 ? 3.693 6.900 -8.744 1.00 61.59 75 LEU A O 1
ATOM 610 N N . VAL A 1 76 ? 5.501 7.599 -9.843 1.00 61.59 76 VAL A N 1
ATOM 611 C CA . VAL A 1 76 ? 4.734 8.573 -10.646 1.00 61.59 76 VAL A CA 1
ATOM 612 C C . VAL A 1 76 ? 4.049 7.910 -11.847 1.00 61.59 76 VAL A C 1
ATOM 614 O O . VAL A 1 76 ? 2.836 8.055 -12.005 1.00 61.59 76 VAL A O 1
ATOM 617 N N . ASN A 1 77 ? 4.794 7.129 -12.641 1.00 64.75 77 ASN A N 1
ATOM 618 C CA . ASN A 1 77 ? 4.282 6.517 -13.879 1.00 64.75 77 ASN A CA 1
ATOM 619 C C . ASN A 1 77 ? 4.077 4.997 -13.793 1.00 64.75 77 ASN A C 1
ATOM 621 O O . ASN A 1 77 ? 3.139 4.487 -14.395 1.00 64.75 77 ASN A O 1
ATOM 625 N N . ASP A 1 78 ? 4.909 4.285 -13.026 1.00 76.69 78 ASP A N 1
ATOM 626 C CA . ASP A 1 78 ? 4.944 2.812 -13.015 1.00 76.69 78 ASP A CA 1
ATOM 627 C C . ASP A 1 78 ? 4.512 2.206 -11.669 1.00 76.69 78 ASP A C 1
ATOM 629 O O . ASP A 1 78 ? 4.834 1.052 -11.371 1.00 76.69 78 ASP A O 1
ATOM 633 N N . TYR A 1 79 ? 3.791 2.972 -10.841 1.00 81.06 79 TYR A N 1
ATOM 634 C CA . TYR A 1 79 ? 3.460 2.560 -9.474 1.00 81.06 79 TYR A CA 1
ATOM 635 C C . TYR A 1 79 ? 2.698 1.243 -9.431 1.00 81.06 79 TYR A C 1
ATOM 637 O O . TYR A 1 79 ? 3.075 0.351 -8.675 1.00 81.06 79 TYR A O 1
ATOM 645 N N . ASP A 1 80 ? 1.662 1.101 -10.258 1.00 83.81 80 ASP A N 1
ATOM 646 C CA . ASP A 1 80 ? 0.816 -0.093 -10.252 1.00 83.81 80 ASP A CA 1
ATOM 647 C C . ASP A 1 80 ? 1.627 -1.335 -10.649 1.00 83.81 80 ASP A C 1
ATOM 649 O O . ASP A 1 80 ? 1.551 -2.365 -9.986 1.00 83.81 80 ASP A O 1
ATOM 653 N N . THR A 1 81 ? 2.500 -1.214 -11.653 1.00 85.44 81 THR A N 1
ATOM 654 C CA . THR A 1 81 ? 3.433 -2.274 -12.069 1.00 85.44 81 THR A CA 1
ATOM 655 C C . THR A 1 81 ? 4.438 -2.616 -10.965 1.00 85.44 81 THR A C 1
ATOM 657 O O . THR A 1 81 ? 4.774 -3.784 -10.751 1.00 85.44 81 THR A O 1
ATOM 660 N N . HIS A 1 82 ? 4.933 -1.609 -10.246 1.00 83.19 82 HIS A N 1
ATOM 661 C CA . HIS A 1 82 ? 5.880 -1.796 -9.150 1.00 83.19 82 HIS A CA 1
ATOM 662 C C . HIS A 1 82 ? 5.224 -2.475 -7.943 1.00 83.19 82 HIS A C 1
ATOM 664 O O . HIS A 1 82 ? 5.779 -3.425 -7.391 1.00 83.19 82 HIS A O 1
ATOM 670 N N . TYR A 1 83 ? 4.025 -2.024 -7.574 1.00 87.06 83 TYR A N 1
ATOM 671 C CA . TYR A 1 83 ? 3.197 -2.619 -6.532 1.00 87.06 83 TYR A CA 1
ATOM 672 C C . TYR A 1 83 ? 2.849 -4.071 -6.870 1.00 87.06 83 TYR A C 1
ATOM 674 O O . TYR A 1 83 ? 3.014 -4.961 -6.032 1.00 87.06 83 TYR A O 1
ATOM 682 N N . GLU A 1 84 ? 2.444 -4.326 -8.113 1.00 88.69 84 GLU A N 1
ATOM 683 C CA . GLU A 1 84 ? 2.148 -5.664 -8.610 1.00 88.69 84 GLU A CA 1
ATOM 684 C C . GLU A 1 84 ? 3.359 -6.586 -8.464 1.00 88.69 84 GLU A C 1
ATOM 686 O O . GLU A 1 84 ? 3.256 -7.661 -7.874 1.00 88.69 84 GLU A O 1
ATOM 691 N N . SER A 1 85 ? 4.522 -6.151 -8.955 1.00 85.75 85 SER A N 1
ATOM 692 C CA . SER A 1 85 ? 5.730 -6.975 -8.994 1.00 85.75 85 SER A CA 1
ATOM 693 C C . SER A 1 85 ? 6.367 -7.211 -7.627 1.00 85.75 85 SER A C 1
ATOM 695 O O . SER A 1 85 ? 6.934 -8.283 -7.422 1.00 85.75 85 SER A O 1
ATOM 697 N N . LEU A 1 86 ? 6.362 -6.215 -6.739 1.00 83.75 86 LEU A N 1
ATOM 698 C CA . LEU A 1 86 ? 7.078 -6.300 -5.464 1.00 83.75 86 LEU A CA 1
ATOM 699 C C . LEU A 1 86 ? 6.212 -6.753 -4.296 1.00 83.75 86 LEU A C 1
ATOM 701 O O . LEU A 1 86 ? 6.761 -7.292 -3.341 1.00 83.75 86 LEU A O 1
ATOM 705 N N . MET A 1 87 ? 4.907 -6.487 -4.344 1.00 87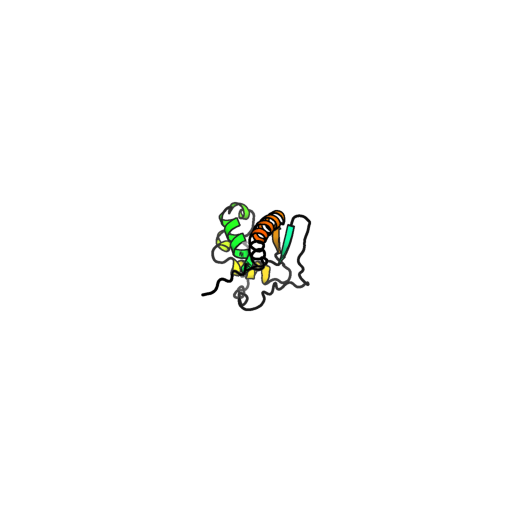.88 87 MET A N 1
ATOM 706 C CA . MET A 1 87 ? 4.020 -6.685 -3.199 1.00 87.88 87 MET A CA 1
ATOM 707 C C . MET A 1 87 ? 2.944 -7.716 -3.523 1.00 87.88 87 MET A C 1
ATOM 709 O O . MET A 1 87 ? 2.936 -8.783 -2.923 1.00 87.88 87 MET A O 1
ATOM 713 N N . ARG A 1 88 ? 2.055 -7.436 -4.487 1.00 90.12 88 ARG A N 1
ATOM 714 C CA . ARG A 1 88 ? 0.866 -8.277 -4.718 1.00 90.12 88 ARG A CA 1
ATOM 715 C C . ARG A 1 88 ? 1.200 -9.655 -5.293 1.00 90.12 88 ARG A C 1
ATOM 717 O O . ARG A 1 88 ? 0.533 -10.626 -4.956 1.00 90.12 88 ARG A O 1
ATOM 724 N N . SER A 1 89 ? 2.213 -9.760 -6.156 1.00 89.00 89 SER A N 1
ATOM 725 C CA . SER A 1 89 ? 2.593 -11.037 -6.787 1.00 89.00 89 SER A CA 1
ATOM 726 C C . SER A 1 89 ? 3.078 -12.091 -5.782 1.00 89.00 89 SER A C 1
ATOM 728 O O . SER A 1 89 ? 2.932 -13.285 -6.046 1.00 89.00 89 SER A O 1
ATOM 730 N N . ASP A 1 90 ? 3.656 -11.678 -4.647 1.00 89.56 90 ASP A N 1
ATOM 731 C CA . ASP A 1 90 ? 4.100 -12.591 -3.589 1.00 89.56 90 ASP A CA 1
ATOM 732 C C . ASP A 1 90 ? 2.984 -12.775 -2.546 1.00 89.56 90 ASP A C 1
ATOM 734 O O . ASP A 1 90 ? 2.696 -11.851 -1.782 1.00 89.56 90 ASP A O 1
ATOM 738 N N . PRO A 1 91 ? 2.395 -13.978 -2.426 1.00 91.69 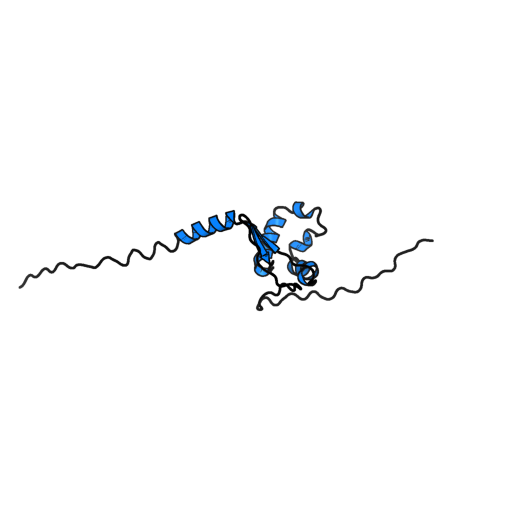91 PRO A N 1
ATOM 739 C CA . PRO A 1 91 ? 1.286 -14.212 -1.510 1.00 91.69 91 PRO A CA 1
ATOM 740 C C . PRO A 1 91 ? 1.667 -14.228 -0.028 1.00 91.69 91 PRO A C 1
ATOM 742 O O . PRO A 1 91 ? 0.802 -14.424 0.835 1.00 91.69 91 PRO A O 1
ATOM 745 N N . SER A 1 92 ? 2.952 -14.050 0.280 1.00 92.12 92 SER A N 1
ATOM 746 C CA . SER A 1 92 ? 3.470 -13.881 1.638 1.00 92.12 92 SER A CA 1
ATOM 747 C C . SER A 1 92 ? 3.299 -12.447 2.148 1.00 92.12 92 SER A C 1
ATOM 749 O O . SER A 1 92 ? 3.433 -12.212 3.350 1.00 92.12 92 SER A O 1
ATOM 751 N N . TRP A 1 93 ? 3.003 -11.494 1.259 1.00 91.69 93 TRP A N 1
ATOM 752 C CA . TRP A 1 93 ? 2.880 -10.075 1.573 1.00 91.69 93 TRP A CA 1
ATOM 753 C C . TRP A 1 93 ? 1.423 -9.624 1.468 1.00 91.69 93 TRP A C 1
ATOM 755 O O . TRP A 1 93 ? 0.662 -10.077 0.620 1.00 91.69 93 TRP A O 1
ATOM 765 N N . CYS A 1 94 ? 1.025 -8.705 2.346 1.00 92.62 94 CYS A N 1
ATOM 766 C CA . CYS A 1 94 ? -0.271 -8.038 2.277 1.00 92.62 94 CYS A CA 1
ATOM 767 C C . CYS A 1 94 ? -0.098 -6.589 2.720 1.00 92.62 94 CYS A C 1
ATOM 769 O O . CYS A 1 94 ? 0.321 -6.322 3.848 1.00 92.62 94 CYS A O 1
ATOM 771 N N . VAL A 1 95 ? -0.420 -5.653 1.830 1.00 92.94 95 VAL A N 1
ATOM 772 C CA . VAL A 1 95 ? -0.324 -4.216 2.101 1.00 92.94 95 VAL A CA 1
ATOM 773 C C . VAL A 1 95 ? -1.683 -3.703 2.564 1.00 92.94 95 VAL A C 1
ATOM 775 O O . VAL A 1 95 ? -2.719 -4.062 2.003 1.00 92.94 95 VAL A O 1
ATOM 778 N N . PHE A 1 96 ? -1.679 -2.847 3.584 1.00 94.69 96 PHE A N 1
ATOM 779 C CA . PHE A 1 96 ? -2.878 -2.200 4.108 1.00 94.69 96 PHE A CA 1
ATOM 780 C C . PHE A 1 96 ? -2.800 -0.687 3.911 1.00 94.69 96 PHE A C 1
ATOM 782 O O . PHE A 1 96 ? -1.756 -0.074 4.130 1.00 94.69 96 PHE A O 1
ATOM 789 N N . ALA A 1 97 ? -3.925 -0.085 3.537 1.00 94.44 97 ALA A N 1
ATOM 790 C CA . ALA A 1 97 ? -4.142 1.348 3.623 1.00 94.44 97 ALA A CA 1
ATOM 791 C C . ALA A 1 97 ? -4.537 1.716 5.059 1.00 94.44 97 ALA A C 1
ATOM 793 O O . ALA A 1 97 ? -5.443 1.114 5.643 1.00 94.44 97 ALA A O 1
ATOM 794 N N . ILE A 1 98 ? -3.850 2.714 5.615 1.00 94.19 98 ILE A N 1
ATOM 795 C CA . ILE A 1 98 ? -4.117 3.249 6.951 1.00 94.19 98 ILE A CA 1
ATOM 796 C C . ILE A 1 98 ? -5.013 4.473 6.798 1.00 94.19 98 ILE A C 1
ATOM 798 O O . ILE A 1 98 ? -4.606 5.468 6.203 1.00 94.19 98 ILE A O 1
ATOM 802 N N . LEU A 1 99 ? -6.224 4.395 7.341 1.00 93.12 99 LEU A N 1
ATOM 803 C CA . LEU A 1 99 ? -7.208 5.471 7.302 1.00 93.12 99 LEU A CA 1
ATOM 804 C C . LEU A 1 99 ? -7.382 6.061 8.701 1.00 93.12 99 LEU A C 1
ATOM 806 O O . LEU A 1 99 ? -7.619 5.329 9.665 1.00 93.12 99 LEU A O 1
ATOM 810 N N . ASP A 1 100 ? -7.280 7.383 8.806 1.00 93.44 100 ASP A N 1
ATOM 811 C CA . ASP A 1 100 ? -7.534 8.121 10.043 1.00 93.44 100 ASP A CA 1
ATOM 812 C C . ASP A 1 100 ? -9.044 8.329 10.233 1.00 93.44 100 ASP A C 1
ATOM 814 O O . ASP A 1 100 ? -9.722 8.937 9.398 1.00 93.44 100 ASP A O 1
ATOM 818 N N . LYS A 1 101 ? -9.582 7.821 11.343 1.00 89.50 101 LYS A N 1
ATOM 819 C CA . LYS A 1 101 ? -11.015 7.885 11.656 1.00 89.50 101 LYS A CA 1
ATOM 820 C C . LYS A 1 101 ? -11.463 9.284 12.058 1.00 89.50 101 LYS A C 1
ATOM 822 O O . LYS A 1 101 ? -12.627 9.605 11.848 1.00 89.50 101 LYS A O 1
ATOM 827 N N . SER A 1 102 ? -10.565 10.135 12.559 1.00 87.44 102 SER A N 1
ATOM 828 C CA . SER A 1 102 ? -10.914 11.524 12.887 1.00 87.44 102 SER A CA 1
ATOM 829 C C . SER A 1 102 ? -11.394 12.290 11.650 1.00 87.44 102 SER A C 1
ATOM 831 O O . SER A 1 102 ? -12.374 13.026 11.711 1.00 87.44 102 SER A O 1
ATOM 833 N N . LYS A 1 103 ? -10.773 12.020 10.497 1.00 77.62 103 LYS A N 1
ATOM 834 C CA . LYS A 1 103 ? -11.129 12.602 9.198 1.00 77.62 103 LYS A CA 1
ATOM 835 C C . LYS A 1 103 ? -12.361 11.977 8.561 1.00 77.62 103 LYS A C 1
ATOM 837 O O . LYS A 1 103 ? -13.059 12.644 7.805 1.00 77.62 103 LYS A O 1
ATOM 842 N N . LEU A 1 104 ? -12.665 10.726 8.896 1.00 68.69 104 LEU A N 1
ATOM 843 C CA . LEU A 1 104 ? -13.888 10.061 8.451 1.00 68.69 104 LEU A CA 1
ATOM 844 C C . LEU A 1 104 ? -15.132 10.635 9.145 1.00 68.69 104 LEU A C 1
ATOM 846 O O . LEU A 1 104 ? -16.143 10.839 8.477 1.00 68.69 104 LEU A O 1
ATOM 850 N N . THR A 1 105 ? -15.056 10.943 10.443 1.00 62.06 105 THR A N 1
ATOM 851 C CA . THR A 1 105 ? -16.182 11.540 11.183 1.00 62.06 105 THR A CA 1
ATOM 852 C C . THR A 1 105 ? -16.524 12.940 10.667 1.00 62.06 105 THR A C 1
ATOM 854 O O . THR A 1 105 ? -17.695 13.231 10.449 1.00 62.06 105 THR A O 1
ATOM 857 N N . GLU A 1 106 ? -15.512 13.766 10.371 1.00 61.03 106 GLU A N 1
ATOM 858 C CA . GLU A 1 106 ? -15.697 15.105 9.780 1.00 61.03 106 GLU A CA 1
ATOM 859 C C . GLU A 1 106 ?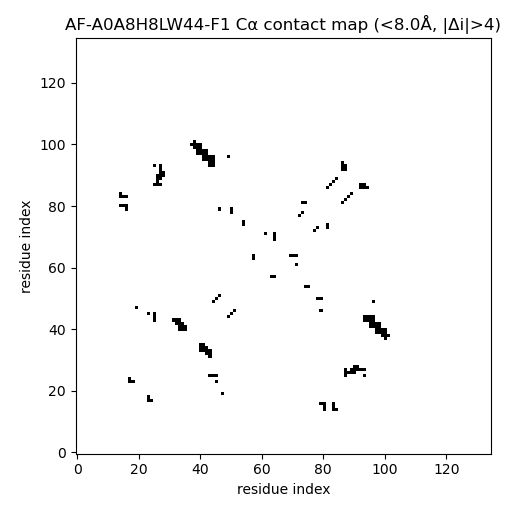 -16.488 15.042 8.449 1.00 61.03 106 GLU A C 1
ATOM 861 O O . GLU A 1 106 ? -17.383 15.848 8.214 1.00 61.03 106 GLU A O 1
ATOM 866 N N . GLN A 1 107 ? -16.231 14.042 7.595 1.00 57.12 107 GLN A N 1
ATOM 867 C CA . GLN A 1 107 ? -16.928 13.869 6.306 1.00 57.12 107 GLN A CA 1
ATOM 868 C C . GLN A 1 107 ? -18.364 13.319 6.444 1.00 57.12 107 GLN A C 1
ATOM 870 O O . GLN A 1 107 ? -19.214 13.551 5.575 1.00 57.12 107 GLN A O 1
ATOM 875 N N . MET A 1 108 ? -18.650 12.570 7.516 1.00 54.41 108 MET A N 1
ATOM 876 C CA . MET A 1 108 ? -19.993 12.045 7.790 1.00 54.41 108 MET A CA 1
ATOM 877 C C . MET A 1 108 ? -20.947 13.137 8.289 1.00 54.41 108 MET A C 1
ATOM 879 O O . MET A 1 108 ? -22.116 13.129 7.893 1.00 54.41 108 MET A O 1
ATOM 883 N N . ASP A 1 109 ? -20.450 14.106 9.061 1.00 51.56 109 ASP A N 1
ATOM 884 C CA . ASP A 1 109 ? -21.241 15.256 9.521 1.00 51.56 109 ASP A CA 1
ATOM 885 C C . ASP A 1 109 ? -21.603 16.208 8.364 1.00 51.56 109 ASP A C 1
ATOM 887 O O . ASP A 1 109 ? -22.739 16.684 8.282 1.00 51.56 109 ASP A O 1
ATOM 891 N N . ASP A 1 110 ? -20.711 16.386 7.383 1.00 52.62 110 ASP A N 1
ATOM 892 C CA . ASP A 1 110 ? -20.994 17.179 6.175 1.00 52.62 110 ASP A CA 1
ATOM 893 C C . ASP A 1 110 ? -22.039 16.522 5.249 1.00 52.62 110 ASP A C 1
ATOM 895 O O . ASP A 1 110 ? -22.739 17.198 4.487 1.00 52.62 110 ASP A O 1
ATOM 899 N N . THR A 1 111 ? -22.181 15.194 5.313 1.00 47.06 111 THR A N 1
ATOM 900 C CA . THR A 1 111 ? -23.111 14.442 4.454 1.00 47.06 111 THR A CA 1
ATOM 901 C C . THR A 1 111 ? -24.523 14.367 5.048 1.00 47.06 111 THR A C 1
ATOM 903 O O . THR A 1 111 ? -25.505 14.367 4.298 1.00 47.06 111 THR A O 1
ATOM 906 N N . GLN A 1 112 ? -24.672 14.386 6.379 1.00 40.84 112 GLN A N 1
ATOM 907 C CA . GLN A 1 112 ? -25.994 14.414 7.025 1.00 40.84 112 GLN A CA 1
ATOM 908 C C . GLN A 1 112 ? -26.716 15.765 6.872 1.00 40.84 112 GLN A C 1
ATOM 910 O O . GLN A 1 112 ? -27.946 15.803 6.862 1.00 40.84 112 GLN A O 1
ATOM 915 N N . GLY A 1 113 ? -25.989 16.856 6.612 1.00 37.06 113 GLY A N 1
ATOM 916 C CA . GLY A 1 113 ? -26.576 18.171 6.328 1.00 37.06 113 GLY A CA 1
ATOM 917 C C . GLY A 1 113 ? -27.301 18.298 4.978 1.00 37.06 113 GLY A C 1
ATOM 918 O O . GLY A 1 113 ? -27.976 19.301 4.748 1.00 37.06 113 GLY A O 1
ATOM 919 N N . LYS A 1 114 ? -27.193 17.312 4.071 1.00 40.06 114 LYS A N 1
ATOM 920 C CA . LYS A 1 114 ? -27.775 17.393 2.714 1.00 40.06 114 LYS A CA 1
ATOM 921 C C . LYS A 1 114 ? -28.994 16.510 2.447 1.00 40.06 114 LYS A C 1
ATOM 923 O O . LYS A 1 114 ? -29.577 16.646 1.375 1.00 40.06 114 LYS A O 1
ATOM 928 N N . GLN A 1 115 ? -29.422 15.657 3.381 1.00 37.94 115 GLN A N 1
ATOM 929 C CA . GLN A 1 115 ? -30.615 14.811 3.181 1.00 37.94 115 GLN A CA 1
ATOM 930 C C . GLN A 1 115 ? -31.800 15.121 4.109 1.00 37.94 115 GLN A C 1
ATOM 932 O O . GLN A 1 115 ? -32.868 14.544 3.927 1.00 37.94 115 GLN A O 1
ATOM 937 N N . GLN A 1 116 ? -31.679 16.063 5.051 1.00 36.66 116 GLN A N 1
ATOM 938 C CA . GLN A 1 116 ? -32.766 16.363 5.997 1.00 36.66 116 GLN A CA 1
ATOM 939 C C . GLN A 1 116 ? -33.636 17.580 5.628 1.00 36.66 116 GLN A C 1
ATOM 941 O O . GLN A 1 116 ? -34.648 17.824 6.279 1.00 36.66 116 GLN A O 1
ATOM 946 N N . THR A 1 117 ? -33.322 18.295 4.541 1.00 36.06 117 THR A N 1
ATOM 947 C CA . THR A 1 117 ? -34.067 19.500 4.115 1.00 36.06 117 THR A CA 1
ATOM 948 C C . THR A 1 117 ? -35.130 19.257 3.036 1.00 36.06 117 THR A C 1
ATOM 950 O O . THR A 1 117 ? -35.728 20.218 2.571 1.00 36.06 117 THR A O 1
ATOM 953 N N . GLN A 1 118 ? -35.405 18.010 2.629 1.00 42.31 118 GLN A N 1
ATOM 954 C CA . GLN A 1 118 ? -36.448 17.712 1.623 1.00 42.31 118 GLN A CA 1
ATOM 955 C C . GLN A 1 118 ? -37.718 17.037 2.168 1.00 42.31 118 GLN A C 1
ATOM 957 O O . GLN A 1 118 ? -38.639 16.779 1.399 1.00 42.31 118 GLN A O 1
ATOM 962 N N . SER A 1 119 ? -37.817 16.798 3.479 1.00 42.62 119 SER A N 1
ATOM 963 C CA . SER A 1 119 ? -38.917 15.993 4.042 1.00 42.62 119 SER A CA 1
ATOM 964 C C . SER A 1 119 ? -39.922 16.762 4.909 1.00 42.62 119 SER A C 1
ATOM 966 O O . SER A 1 119 ? -40.821 16.132 5.459 1.00 42.62 119 SER A O 1
ATOM 968 N N . LEU A 1 120 ? -39.820 18.094 5.043 1.00 43.84 120 LEU A N 1
ATOM 969 C CA . LEU A 1 120 ? -40.747 18.881 5.881 1.00 43.84 120 LEU A CA 1
ATOM 970 C C . LEU A 1 120 ? -41.769 19.745 5.116 1.00 43.84 120 LEU A C 1
ATOM 972 O O . LEU A 1 120 ? -42.658 20.299 5.754 1.00 43.84 120 LEU A O 1
ATOM 976 N N . ASP A 1 121 ? -41.749 19.773 3.779 1.00 44.06 121 ASP A N 1
ATOM 977 C CA . ASP A 1 121 ? -42.708 20.567 2.980 1.00 44.06 121 ASP A CA 1
ATOM 978 C C . ASP A 1 121 ? -44.009 19.825 2.598 1.00 44.06 121 ASP A C 1
ATOM 980 O O . ASP A 1 121 ? -44.853 20.373 1.892 1.00 44.06 121 ASP A O 1
ATOM 984 N N . ILE A 1 122 ? -44.223 18.582 3.053 1.00 47.38 122 ILE A N 1
ATOM 985 C CA . ILE A 1 122 ? -45.363 17.757 2.589 1.00 47.38 122 ILE A CA 1
ATOM 986 C C . ILE A 1 122 ? -46.561 17.751 3.561 1.00 47.38 122 ILE A C 1
ATOM 988 O O . ILE A 1 122 ? -47.607 17.193 3.235 1.00 47.38 122 ILE A O 1
ATOM 992 N N . LEU A 1 123 ? -46.503 18.417 4.720 1.00 44.44 123 LEU A N 1
ATOM 993 C CA . LEU A 1 123 ? -47.622 18.372 5.674 1.00 44.44 123 LEU A CA 1
ATOM 994 C C . LEU A 1 123 ? -48.170 19.745 6.084 1.00 44.44 123 LEU A C 1
ATOM 996 O O . LEU A 1 123 ? -48.073 20.144 7.239 1.00 44.44 123 LEU A O 1
ATOM 1000 N N . LEU A 1 124 ? -48.859 20.421 5.158 1.00 40.00 124 LEU A N 1
ATOM 1001 C CA . LEU A 1 124 ? -49.953 21.328 5.524 1.00 40.00 124 LEU A CA 1
ATOM 1002 C C . LEU A 1 124 ? -51.204 21.005 4.682 1.00 40.00 124 LEU A C 1
ATOM 1004 O O . LEU A 1 124 ? -51.180 21.187 3.463 1.00 40.00 124 LEU A O 1
ATOM 1008 N N . PRO A 1 125 ? -52.312 20.529 5.282 1.00 39.53 125 PRO A N 1
ATOM 1009 C CA . PRO A 1 125 ? -53.563 20.357 4.560 1.00 39.53 125 PRO A CA 1
ATOM 1010 C C . PRO A 1 125 ? -54.183 21.727 4.255 1.00 39.53 125 PRO A C 1
ATOM 1012 O O . PRO A 1 125 ? -54.480 22.518 5.150 1.00 39.53 125 PRO A O 1
ATOM 1015 N N . SER A 1 126 ? -54.386 21.982 2.962 1.00 45.06 126 SER A N 1
ATOM 1016 C CA . SER A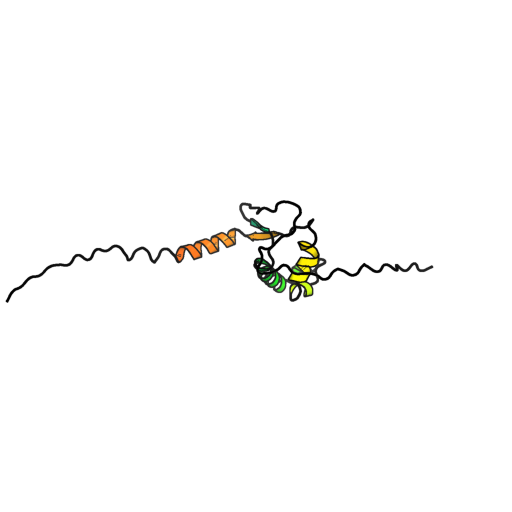 1 126 ? -55.160 23.100 2.423 1.00 45.06 126 SER A CA 1
ATOM 1017 C C . SER A 1 126 ? -56.605 23.035 2.929 1.00 45.06 126 SER A C 1
ATOM 1019 O O . SER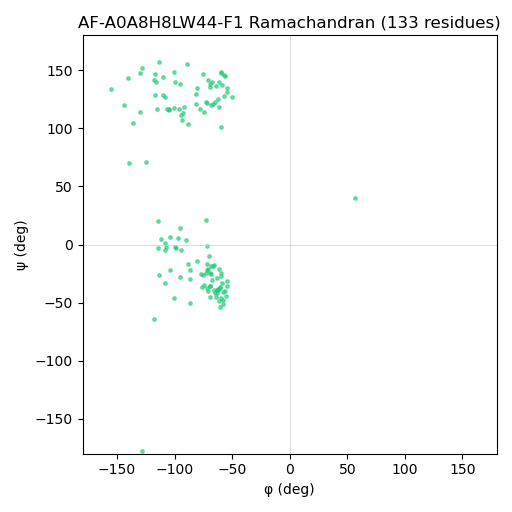 A 1 126 ? -57.418 22.246 2.447 1.00 45.06 126 SER A O 1
ATOM 1021 N N . LEU A 1 127 ? -56.922 23.854 3.932 1.00 40.12 127 LEU A N 1
ATOM 1022 C CA . LEU A 1 127 ? -58.289 24.146 4.352 1.00 40.12 127 LEU A CA 1
ATOM 1023 C C . LEU A 1 127 ? -58.796 25.342 3.541 1.00 40.12 127 LEU A C 1
ATOM 1025 O O . LEU A 1 127 ? -58.432 26.490 3.790 1.00 40.12 127 LEU A O 1
ATOM 1029 N N . ALA A 1 128 ? -59.640 25.053 2.553 1.00 48.75 128 ALA A N 1
ATOM 1030 C CA . ALA A 1 128 ? -60.390 26.049 1.801 1.00 48.75 128 ALA A CA 1
ATOM 1031 C C . ALA A 1 128 ? -61.473 26.707 2.680 1.00 48.75 128 ALA A C 1
ATOM 1033 O O . ALA A 1 128 ? -62.207 25.994 3.368 1.00 48.75 128 ALA A O 1
ATOM 1034 N N . PRO A 1 129 ? -61.672 28.033 2.602 1.00 44.84 129 PRO A N 1
ATOM 1035 C CA . PRO A 1 129 ? -62.908 28.651 3.046 1.00 44.84 129 PRO A CA 1
ATOM 1036 C C . PRO A 1 129 ? -63.874 28.828 1.866 1.00 44.84 129 PRO A C 1
ATOM 1038 O O . PRO A 1 129 ? -63.676 29.645 0.968 1.00 44.84 129 PRO A O 1
ATOM 1041 N N . THR A 1 130 ? -64.958 28.057 1.912 1.00 48.06 130 THR A N 1
ATOM 1042 C CA . THR A 1 130 ? -66.208 28.265 1.176 1.00 48.06 130 THR A CA 1
ATOM 1043 C C . THR A 1 130 ? -66.710 29.699 1.348 1.00 48.06 130 THR A C 1
ATOM 1045 O O . THR A 1 130 ? -66.949 30.142 2.472 1.00 48.06 130 THR A O 1
ATOM 1048 N N . ARG A 1 131 ? -66.988 30.397 0.242 1.00 41.88 131 ARG A N 1
ATOM 1049 C CA . ARG A 1 131 ? -67.916 31.533 0.252 1.00 41.88 131 ARG A CA 1
ATOM 1050 C C . ARG A 1 131 ? -68.844 31.462 -0.958 1.00 41.88 131 ARG A C 1
ATOM 1052 O O . ARG A 1 131 ? -68.449 31.735 -2.085 1.00 41.88 131 ARG A O 1
ATOM 1059 N N . GLN A 1 132 ? -70.084 31.061 -0.685 1.00 46.88 132 GLN A N 1
ATOM 1060 C CA . GLN A 1 132 ? -71.248 31.360 -1.518 1.00 46.88 132 GLN A CA 1
ATOM 1061 C C . GLN A 1 132 ? -71.387 32.878 -1.685 1.00 46.88 132 GLN A C 1
ATOM 1063 O O . GLN A 1 132 ? -71.150 33.569 -0.699 1.00 46.88 132 GLN A O 1
ATOM 1068 N N . VAL A 1 133 ? -71.864 33.355 -2.843 1.00 44.19 133 VAL A N 1
ATOM 1069 C CA . VAL A 1 133 ? -73.029 34.263 -2.957 1.00 44.19 133 VAL A CA 1
ATOM 1070 C C . VAL A 1 133 ? -73.648 34.101 -4.358 1.00 44.19 133 VAL A C 1
ATOM 1072 O O . VAL A 1 133 ? -72.936 34.058 -5.357 1.00 44.19 133 VAL A O 1
ATOM 1075 N N . LEU A 1 134 ? -74.979 33.989 -4.380 1.00 43.81 134 LEU A N 1
ATOM 1076 C CA . LEU A 1 134 ? -75.880 33.992 -5.532 1.00 43.81 134 LEU A CA 1
ATOM 1077 C C . LEU A 1 134 ? -75.995 35.384 -6.182 1.00 43.81 134 LEU A C 1
ATOM 1079 O O . LEU A 1 134 ? -76.132 36.370 -5.466 1.00 43.81 134 LEU A O 1
ATOM 1083 N N . SER A 1 135 ? -76.071 35.473 -7.509 1.00 51.62 135 SER A N 1
ATOM 1084 C CA . SER A 1 135 ? -77.278 35.802 -8.309 1.00 51.62 135 SER A CA 1
ATOM 1085 C C . SER A 1 135 ? -76.896 36.049 -9.765 1.00 51.62 135 SER A C 1
ATOM 1087 O O . SER A 1 135 ? -75.792 36.590 -9.992 1.00 51.62 135 SER A O 1
#